Protein AF-A0A662DEP0-F1 (afdb_monomer_lite)

Foldseek 3Di:
DFLLVLFDPVLSVVCVVPDVDQAPLLRVLSVQVSVVHDDDRDDDPPRCNVCSVVSVVVRCVVPDDQDPPVPRPRDDDDDPDPVVVVVNVVPD

Secondary structure (DSSP, 8-state):
--GGGGS-HHHHHHHHHH-SS--HHHHHHHHHHHTT--------TTS-HHHHHHHHHHHHHHHSPPPPGGG--------S-HHHHHHHHHH-

Structure (mmCIF, N/CA/C/O backbone):
data_AF-A0A662DEP0-F1
#
_entry.id   AF-A0A662DEP0-F1
#
loop_
_atom_site.group_PDB
_atom_site.id
_atom_site.type_symbol
_atom_site.label_atom_id
_atom_site.label_alt_id
_atom_site.label_comp_id
_atom_site.label_asym_id
_atom_site.label_entity_id
_atom_site.label_seq_id
_atom_site.pdbx_PDB_ins_code
_atom_site.Cartn_x
_atom_site.Cartn_y
_atom_site.Cartn_z
_atom_site.occupancy
_atom_site.B_iso_or_equiv
_atom_site.auth_seq_id
_atom_site.auth_comp_id
_atom_site.auth_asym_id
_atom_site.auth_atom_id
_atom_site.pdbx_PDB_model_num
ATOM 1 N N . MET A 1 1 ? -4.561 -19.474 0.019 1.00 64.56 1 MET A N 1
ATOM 2 C CA . MET A 1 1 ? -5.306 -18.253 0.384 1.00 64.56 1 MET A CA 1
ATOM 3 C C . MET A 1 1 ? -4.537 -17.086 -0.183 1.00 64.56 1 MET A C 1
ATOM 5 O O . MET A 1 1 ? -3.319 -17.077 -0.028 1.00 64.56 1 MET A O 1
ATOM 9 N N . SER A 1 2 ? -5.205 -16.186 -0.897 1.00 85.69 2 SER A N 1
ATOM 10 C CA . SER A 1 2 ? -4.541 -14.984 -1.402 1.00 85.69 2 SER A CA 1
ATOM 11 C C . SER A 1 2 ? -4.323 -14.017 -0.243 1.00 85.69 2 SER A C 1
ATOM 13 O O . SER A 1 2 ? -5.129 -13.954 0.680 1.00 85.69 2 SER A O 1
ATOM 15 N N . GLY A 1 3 ? -3.252 -13.231 -0.287 1.00 87.94 3 GLY A N 1
ATOM 16 C CA . GLY A 1 3 ? -3.036 -12.120 0.630 1.00 87.94 3 GLY A CA 1
ATOM 17 C C . GLY A 1 3 ? -4.203 -11.121 0.645 1.00 87.94 3 GLY A C 1
ATOM 18 O O . GLY A 1 3 ? -4.461 -10.525 1.688 1.00 87.94 3 GLY A O 1
ATOM 19 N N . LEU A 1 4 ? -4.962 -10.995 -0.458 1.00 93.00 4 LEU A N 1
ATOM 20 C CA . LEU A 1 4 ? -6.172 -10.159 -0.526 1.00 93.00 4 LEU A CA 1
ATOM 21 C C . LEU A 1 4 ? -7.274 -10.590 0.452 1.00 93.00 4 LEU A C 1
ATOM 23 O O . LEU A 1 4 ? -8.048 -9.741 0.890 1.00 93.00 4 LEU A O 1
ATOM 27 N N . ASP A 1 5 ? -7.314 -11.866 0.843 1.00 92.81 5 ASP A N 1
ATOM 28 C CA . ASP A 1 5 ? -8.335 -12.408 1.749 1.00 92.81 5 ASP A CA 1
ATOM 29 C C . ASP A 1 5 ? -8.243 -11.798 3.167 1.00 92.81 5 ASP A C 1
ATOM 31 O O . ASP A 1 5 ? -9.165 -11.930 3.970 1.00 92.81 5 ASP A O 1
ATOM 35 N N . HIS A 1 6 ? -7.139 -11.112 3.492 1.00 93.88 6 HIS A N 1
ATOM 36 C CA . HIS A 1 6 ? -6.923 -10.449 4.783 1.00 93.88 6 HIS A CA 1
ATOM 37 C C . HIS A 1 6 ? -7.416 -8.993 4.843 1.00 93.88 6 HIS A C 1
ATOM 39 O O . HIS A 1 6 ? -7.431 -8.386 5.922 1.00 93.88 6 HIS A O 1
ATOM 45 N N . PHE A 1 7 ? -7.796 -8.414 3.705 1.00 96.12 7 PHE A N 1
ATOM 46 C CA . PHE A 1 7 ? -8.238 -7.025 3.604 1.00 96.12 7 PHE A CA 1
ATOM 47 C C . PHE A 1 7 ? -9.735 -6.888 3.869 1.00 96.12 7 PHE A C 1
ATOM 49 O O . PHE A 1 7 ? -10.492 -7.856 3.809 1.00 96.12 7 PHE A O 1
ATOM 56 N N . THR A 1 8 ? -10.194 -5.667 4.156 1.00 97.00 8 THR A N 1
ATOM 57 C CA . THR A 1 8 ? -11.637 -5.414 4.182 1.00 97.00 8 THR A CA 1
ATOM 58 C C . THR A 1 8 ? -12.252 -5.603 2.795 1.00 97.00 8 THR A C 1
ATOM 60 O O . THR A 1 8 ? -11.585 -5.445 1.769 1.00 97.00 8 THR A O 1
ATOM 63 N N . GLN A 1 9 ? -13.558 -5.881 2.755 1.00 96.94 9 GLN A N 1
ATOM 64 C CA . GLN A 1 9 ? -14.293 -6.052 1.500 1.00 96.94 9 GLN A CA 1
ATOM 65 C C . GLN A 1 9 ? -14.144 -4.842 0.567 1.00 96.94 9 GLN A C 1
ATOM 67 O O . GLN A 1 9 ? -13.997 -5.022 -0.638 1.00 96.94 9 GLN A O 1
ATOM 72 N N . ALA A 1 10 ? -14.163 -3.621 1.111 1.00 96.94 10 ALA A N 1
ATOM 73 C CA . ALA A 1 10 ? -14.028 -2.399 0.324 1.00 96.94 10 ALA A CA 1
ATOM 74 C C . ALA A 1 10 ? -12.665 -2.329 -0.380 1.00 96.94 10 ALA A C 1
ATOM 76 O O . ALA A 1 10 ? -12.602 -2.091 -1.585 1.00 96.94 10 ALA A O 1
ATOM 77 N N . THR A 1 11 ? -11.584 -2.606 0.351 1.00 97.25 11 THR A N 1
ATOM 78 C CA . THR A 1 11 ? -10.228 -2.597 -0.205 1.00 97.25 11 THR A CA 1
ATOM 79 C C . THR A 1 11 ? -10.020 -3.719 -1.221 1.00 97.25 11 THR A C 1
ATOM 81 O O . THR A 1 11 ? -9.465 -3.475 -2.291 1.00 97.25 11 THR A O 1
ATOM 84 N N . ALA A 1 12 ? -10.497 -4.934 -0.931 1.00 96.94 12 ALA A N 1
ATOM 85 C CA . ALA A 1 12 ? -10.393 -6.061 -1.856 1.00 96.94 12 ALA A CA 1
ATOM 86 C C . ALA A 1 12 ? -11.198 -5.821 -3.147 1.00 96.94 12 ALA A C 1
ATOM 88 O O . ALA A 1 12 ? -10.709 -6.094 -4.243 1.00 96.94 12 ALA A O 1
ATOM 89 N N . ALA A 1 13 ? -12.408 -5.260 -3.036 1.00 96.88 13 ALA A N 1
ATOM 90 C CA . ALA A 1 1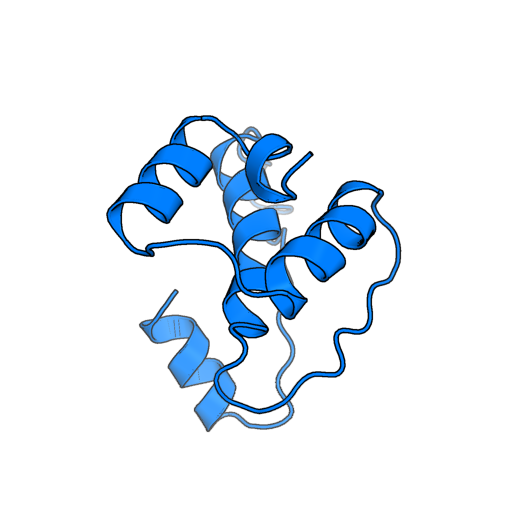3 ? -13.234 -4.901 -4.187 1.00 96.88 13 ALA A CA 1
ATOM 91 C C . ALA A 1 13 ? -12.579 -3.813 -5.046 1.00 96.88 13 ALA A C 1
ATOM 93 O O . ALA A 1 13 ? -12.541 -3.948 -6.267 1.00 96.88 13 ALA A O 1
ATOM 94 N N . TRP A 1 14 ? -12.021 -2.771 -4.420 1.00 97.06 14 TRP A N 1
ATOM 95 C CA . TRP A 1 14 ? -11.254 -1.749 -5.131 1.00 97.06 14 TRP A CA 1
ATOM 96 C C . TRP A 1 14 ? -10.056 -2.360 -5.865 1.00 97.06 14 TRP A C 1
ATOM 98 O O . TRP A 1 14 ? -9.880 -2.103 -7.052 1.00 97.06 14 TRP A O 1
ATOM 108 N N . PHE A 1 15 ? -9.272 -3.216 -5.200 1.00 97.25 15 PHE A N 1
ATOM 109 C CA . PHE A 1 15 ? -8.092 -3.824 -5.815 1.00 97.25 15 PHE A CA 1
ATOM 110 C C . PHE A 1 15 ? -8.464 -4.634 -7.061 1.00 97.25 15 PHE A C 1
ATOM 112 O O . PHE A 1 15 ? -7.869 -4.434 -8.116 1.00 97.25 15 PHE A O 1
ATOM 119 N N . ASN A 1 16 ? -9.484 -5.491 -6.959 1.00 96.62 16 ASN A N 1
ATOM 120 C CA . ASN A 1 16 ? -9.943 -6.335 -8.067 1.00 96.62 16 ASN A CA 1
ATOM 121 C C . ASN A 1 16 ? -10.598 -5.542 -9.212 1.00 96.62 16 ASN A C 1
ATOM 123 O O . ASN A 1 16 ? -10.705 -6.053 -10.322 1.00 96.62 16 ASN A O 1
ATOM 127 N N . ALA A 1 17 ? -11.055 -4.311 -8.962 1.00 97.62 17 ALA A N 1
ATOM 128 C CA . ALA A 1 17 ? -11.567 -3.426 -10.007 1.00 97.62 17 ALA A CA 1
ATOM 129 C C . ALA A 1 17 ? -10.447 -2.704 -10.777 1.00 97.62 17 ALA A C 1
ATOM 131 O O . ALA A 1 17 ? -10.668 -2.260 -11.902 1.00 97.62 17 ALA A O 1
ATOM 132 N N . VAL A 1 18 ? -9.265 -2.559 -10.170 1.00 96.56 18 VAL A N 1
ATOM 133 C CA . VAL A 1 18 ? -8.133 -1.802 -10.728 1.00 96.56 18 VAL A CA 1
ATOM 134 C C . VAL A 1 18 ? -7.054 -2.719 -11.313 1.00 96.56 18 VAL A C 1
ATOM 136 O O . VAL A 1 18 ? -6.396 -2.344 -12.282 1.00 96.56 18 VAL A O 1
ATOM 139 N N . PHE A 1 19 ? -6.864 -3.912 -10.748 1.00 95.44 19 PHE A N 1
ATOM 140 C CA . PHE A 1 19 ? -5.799 -4.843 -11.116 1.00 95.44 19 PHE A CA 1
ATOM 141 C C . PHE A 1 19 ? -6.348 -6.251 -11.357 1.00 95.44 19 PHE A C 1
ATOM 143 O O . PHE A 1 19 ? -7.212 -6.719 -10.621 1.00 95.44 19 PHE A O 1
ATOM 150 N N . ASP A 1 20 ? -5.763 -6.970 -12.320 1.00 94.62 20 ASP A N 1
ATOM 151 C CA . ASP A 1 20 ? -6.162 -8.350 -12.632 1.00 94.62 20 ASP A CA 1
ATOM 152 C C . ASP A 1 20 ? -5.908 -9.323 -11.469 1.00 94.62 20 ASP A C 1
ATOM 154 O O . ASP A 1 20 ? -6.694 -10.236 -11.222 1.00 94.62 20 ASP A O 1
ATOM 158 N N . ARG A 1 21 ? -4.759 -9.180 -10.790 1.00 94.88 21 ARG A N 1
ATOM 159 C CA . ARG A 1 21 ? -4.343 -10.019 -9.654 1.00 94.88 21 ARG A CA 1
ATOM 160 C C . ARG A 1 21 ? -3.165 -9.407 -8.887 1.00 94.88 21 ARG A C 1
ATOM 162 O O . ARG A 1 21 ? -2.381 -8.664 -9.483 1.00 94.88 21 ARG A O 1
ATOM 169 N N . PRO A 1 22 ? -2.969 -9.771 -7.606 1.00 96.38 22 PRO A N 1
ATOM 170 C CA . PRO A 1 22 ? -1.769 -9.413 -6.854 1.00 96.38 22 PRO A CA 1
ATOM 171 C C . PRO A 1 22 ? -0.484 -9.903 -7.519 1.00 96.38 22 PRO A C 1
ATOM 173 O O . PRO A 1 22 ? -0.423 -11.011 -8.062 1.00 96.38 22 PRO A O 1
ATOM 176 N N . THR A 1 23 ? 0.578 -9.104 -7.431 1.00 96.44 23 THR A N 1
ATOM 177 C CA . THR A 1 23 ? 1.925 -9.575 -7.770 1.00 96.44 23 THR A CA 1
ATOM 178 C C . THR A 1 23 ? 2.447 -10.528 -6.685 1.00 96.44 23 THR A C 1
ATOM 180 O O . THR A 1 23 ? 2.009 -10.451 -5.535 1.00 96.44 23 THR A O 1
ATOM 183 N N . PRO A 1 24 ? 3.449 -11.378 -6.979 1.00 95.50 24 PRO A N 1
ATOM 184 C CA . PRO A 1 24 ? 4.063 -12.226 -5.954 1.00 95.50 24 PRO A CA 1
ATOM 185 C C . PRO A 1 24 ? 4.634 -11.435 -4.767 1.00 95.50 24 PRO A C 1
ATOM 187 O O . PRO A 1 24 ? 4.542 -11.885 -3.631 1.00 95.50 24 PRO A O 1
ATOM 190 N N . ALA A 1 25 ? 5.191 -10.243 -5.018 1.00 96.19 25 ALA A N 1
ATOM 191 C CA . ALA A 1 25 ? 5.741 -9.384 -3.969 1.00 96.19 25 ALA A CA 1
ATOM 192 C C . ALA A 1 25 ? 4.649 -8.796 -3.060 1.00 96.19 25 ALA A C 1
ATOM 194 O O . ALA A 1 25 ? 4.886 -8.604 -1.870 1.00 96.19 25 ALA A O 1
ATOM 195 N N . GLN A 1 26 ? 3.468 -8.513 -3.615 1.00 96.88 26 GLN A N 1
ATOM 196 C CA . GLN A 1 26 ? 2.302 -8.080 -2.849 1.00 96.88 26 GLN A CA 1
ATOM 197 C C . GLN A 1 26 ? 1.744 -9.225 -2.008 1.00 96.88 26 GLN A C 1
ATOM 199 O O . GLN A 1 26 ? 1.652 -9.082 -0.796 1.00 96.88 26 GLN A O 1
ATOM 204 N N . ASP A 1 27 ? 1.451 -10.369 -2.631 1.00 95.81 27 ASP A N 1
ATOM 205 C CA . ASP A 1 27 ? 0.831 -11.520 -1.966 1.00 95.81 27 ASP A CA 1
ATOM 206 C C . ASP A 1 27 ? 1.686 -12.023 -0.787 1.00 95.81 27 ASP A C 1
ATOM 208 O O . ASP A 1 27 ? 1.204 -12.103 0.342 1.00 95.81 27 ASP A O 1
ATOM 212 N N . GLN A 1 28 ? 2.989 -12.234 -1.019 1.00 94.19 28 GLN A N 1
ATOM 213 C CA . GLN A 1 28 ? 3.933 -12.661 0.023 1.00 94.19 28 GLN A CA 1
ATOM 214 C C . GLN A 1 28 ? 4.162 -11.578 1.082 1.00 94.19 28 GLN A C 1
ATOM 216 O O . GLN A 1 28 ? 4.244 -11.876 2.274 1.00 94.19 28 GLN A O 1
ATOM 221 N N . GLY A 1 29 ? 4.264 -10.313 0.658 1.00 96.06 29 GLY A N 1
ATOM 222 C CA . GLY A 1 29 ? 4.432 -9.189 1.574 1.00 96.06 29 GLY A CA 1
ATOM 223 C C . GLY A 1 29 ? 3.252 -9.065 2.534 1.00 96.06 29 GLY A C 1
ATOM 224 O O . GLY A 1 29 ? 3.450 -8.892 3.733 1.00 96.06 29 GLY A O 1
ATOM 225 N N . TRP A 1 30 ? 2.025 -9.213 2.035 1.00 96.94 30 TRP A N 1
ATOM 226 C CA . TRP A 1 30 ? 0.818 -9.099 2.847 1.00 96.94 30 TRP A CA 1
ATOM 227 C C . TRP A 1 30 ? 0.694 -10.194 3.895 1.00 96.94 30 TRP A C 1
ATOM 229 O O . TRP A 1 30 ? 0.305 -9.871 5.012 1.00 96.94 30 TRP A O 1
ATOM 239 N N . HIS A 1 31 ? 1.075 -11.444 3.612 1.00 94.31 31 HIS A N 1
ATOM 240 C CA . HIS A 1 31 ? 1.055 -12.492 4.643 1.00 94.31 31 HIS A CA 1
ATOM 241 C C . HIS A 1 31 ? 1.909 -12.117 5.864 1.00 94.31 31 HIS A C 1
ATOM 243 O O . HIS A 1 31 ? 1.446 -12.264 6.993 1.00 94.31 31 HIS A O 1
ATOM 249 N N . SER A 1 32 ? 3.109 -11.564 5.652 1.00 94.94 32 SER A N 1
ATOM 250 C CA . SER A 1 32 ? 3.992 -11.130 6.748 1.00 94.94 32 SER A CA 1
ATOM 251 C C . SER A 1 32 ? 3.508 -9.835 7.418 1.00 94.94 32 SER A C 1
ATOM 253 O O . SER A 1 32 ? 3.455 -9.739 8.645 1.00 94.94 32 SER A O 1
ATOM 255 N N . ILE A 1 33 ? 3.059 -8.855 6.629 1.00 95.75 33 ILE A N 1
ATOM 256 C CA . ILE A 1 33 ? 2.574 -7.566 7.143 1.00 95.75 33 ILE A CA 1
ATOM 257 C C . ILE A 1 33 ? 1.298 -7.739 7.989 1.00 95.75 33 ILE A C 1
ATOM 259 O O . ILE A 1 33 ? 1.162 -7.109 9.040 1.00 95.75 33 ILE A O 1
ATOM 263 N N . VAL A 1 34 ? 0.365 -8.597 7.563 1.00 93.62 34 VAL A N 1
ATOM 264 C CA . VAL A 1 34 ? -0.886 -8.892 8.288 1.00 93.62 34 VAL A CA 1
ATOM 265 C C . VAL A 1 34 ? -0.596 -9.547 9.637 1.00 93.62 34 VAL A C 1
ATOM 267 O O . VAL A 1 34 ? -1.245 -9.213 10.631 1.00 93.62 34 VAL A O 1
ATOM 270 N N . ALA A 1 35 ? 0.413 -10.422 9.689 1.00 93.12 35 ALA A N 1
ATOM 271 C CA . ALA A 1 35 ? 0.904 -11.029 10.925 1.00 93.12 35 ALA A CA 1
ATOM 272 C C . ALA A 1 35 ? 1.569 -10.015 11.879 1.00 93.12 35 ALA A C 1
ATOM 274 O O . ALA A 1 35 ? 1.833 -10.344 13.032 1.00 93.12 35 ALA A O 1
ATOM 275 N N . ARG A 1 36 ? 1.742 -8.759 11.435 1.00 93.19 36 ARG A N 1
ATOM 276 C CA . ARG A 1 36 ? 2.414 -7.656 12.141 1.00 93.19 36 ARG A CA 1
ATOM 277 C C . ARG A 1 36 ? 3.917 -7.865 12.322 1.00 93.19 36 ARG A C 1
ATOM 279 O O . ARG A 1 36 ? 4.513 -7.257 13.211 1.00 93.19 36 ARG A O 1
ATOM 286 N N . ASP A 1 37 ? 4.528 -8.651 11.445 1.00 96.31 37 ASP A N 1
ATOM 287 C CA . ASP A 1 37 ? 5.971 -8.845 11.430 1.00 96.31 37 ASP A CA 1
ATOM 288 C C . ASP A 1 37 ? 6.691 -7.690 10.721 1.00 96.31 37 ASP A C 1
ATOM 290 O O . ASP A 1 37 ? 6.188 -7.076 9.770 1.00 96.31 37 ASP A O 1
ATOM 294 N N . HIS A 1 38 ? 7.928 -7.415 11.141 1.00 96.88 38 HIS A N 1
ATOM 295 C CA . HIS A 1 38 ? 8.816 -6.531 10.391 1.00 96.88 38 HIS A CA 1
ATOM 296 C C . HIS A 1 38 ? 9.144 -7.159 9.033 1.00 96.88 38 HIS A C 1
ATOM 298 O O . HIS A 1 38 ? 9.838 -8.169 8.954 1.00 96.88 38 HIS A O 1
ATOM 304 N N . THR A 1 39 ? 8.656 -6.540 7.959 1.00 96.75 39 THR A N 1
ATOM 305 C CA . THR A 1 39 ? 8.725 -7.110 6.610 1.00 96.75 39 THR A CA 1
ATOM 306 C C . THR A 1 39 ? 9.684 -6.319 5.720 1.00 96.75 39 THR A C 1
ATOM 308 O O . THR A 1 39 ? 9.506 -5.117 5.520 1.00 96.75 39 THR A O 1
ATOM 311 N N . LEU A 1 40 ? 10.666 -7.001 5.122 1.00 96.88 40 LEU A N 1
ATOM 312 C CA . LEU A 1 40 ? 11.509 -6.463 4.050 1.00 96.88 40 LEU A CA 1
ATOM 313 C C . LEU A 1 40 ? 11.091 -7.074 2.708 1.00 96.88 40 LEU A C 1
ATOM 315 O O . LEU A 1 40 ? 11.276 -8.267 2.482 1.00 96.88 40 LEU A O 1
ATOM 319 N N . ILE A 1 41 ? 10.580 -6.251 1.791 1.00 95.44 41 ILE A N 1
ATOM 320 C CA . ILE A 1 41 ? 10.207 -6.699 0.443 1.00 95.44 41 ILE A CA 1
ATOM 321 C C . ILE A 1 41 ? 11.348 -6.399 -0.532 1.00 95.44 41 ILE A C 1
ATOM 323 O O . ILE A 1 41 ? 11.521 -5.263 -0.982 1.00 95.44 41 ILE A O 1
ATOM 327 N N . HIS A 1 42 ? 12.101 -7.433 -0.901 1.00 96.31 42 HIS A N 1
ATOM 328 C CA . HIS A 1 42 ? 13.141 -7.353 -1.924 1.00 96.31 42 HIS A CA 1
ATOM 329 C C . HIS A 1 42 ? 12.619 -7.886 -3.266 1.00 96.31 42 HIS A C 1
ATOM 331 O O . HIS A 1 42 ? 12.532 -9.090 -3.484 1.00 96.31 42 HIS A O 1
ATOM 337 N N . ALA A 1 43 ? 12.250 -6.976 -4.170 1.00 95.75 43 ALA A N 1
ATOM 338 C CA . ALA A 1 43 ? 11.742 -7.310 -5.502 1.00 95.75 43 ALA A CA 1
ATOM 339 C C . ALA A 1 43 ? 12.129 -6.231 -6.534 1.00 95.75 43 ALA A C 1
ATOM 341 O O . ALA A 1 43 ? 12.364 -5.078 -6.141 1.00 95.75 43 ALA A O 1
ATOM 342 N N . PRO A 1 44 ? 12.149 -6.543 -7.844 1.00 96.44 44 PRO A N 1
ATOM 343 C CA . PRO A 1 44 ? 12.438 -5.573 -8.903 1.00 96.44 44 PRO A CA 1
ATOM 344 C C . PRO A 1 44 ? 11.511 -4.344 -8.908 1.00 96.44 44 PRO A C 1
ATOM 346 O O . PRO A 1 44 ? 10.448 -4.304 -8.270 1.00 96.44 44 PRO A O 1
ATOM 349 N N . THR A 1 45 ? 11.903 -3.295 -9.633 1.00 92.75 45 THR A N 1
ATOM 350 C CA . THR A 1 45 ? 10.990 -2.193 -9.986 1.00 92.75 45 THR A CA 1
ATOM 351 C C . THR A 1 45 ? 9.769 -2.738 -10.741 1.00 92.75 45 THR A C 1
ATOM 353 O O . THR A 1 45 ? 9.802 -3.836 -11.289 1.00 92.75 45 THR A O 1
ATOM 356 N N . GLY A 1 46 ? 8.632 -2.040 -10.668 1.00 92.25 46 GLY A N 1
ATOM 357 C CA . GLY A 1 46 ? 7.377 -2.513 -11.274 1.00 92.25 46 GLY A CA 1
ATOM 358 C C . GLY A 1 46 ? 6.692 -3.692 -10.562 1.00 92.25 46 GLY A C 1
ATOM 359 O O . GLY A 1 46 ? 5.572 -4.033 -10.909 1.00 92.25 46 GLY A O 1
ATOM 360 N N . SER A 1 47 ? 7.285 -4.278 -9.513 1.00 96.12 47 SER A N 1
ATOM 361 C CA . SER A 1 47 ? 6.676 -5.409 -8.780 1.00 96.12 47 SER A CA 1
ATOM 362 C C . SER A 1 47 ? 5.563 -5.011 -7.794 1.00 96.12 47 SER A C 1
ATOM 364 O O . SER A 1 47 ? 5.125 -5.838 -7.000 1.00 96.12 47 SER A O 1
ATOM 366 N N . GLY A 1 48 ? 5.129 -3.746 -7.777 1.00 94.56 48 GLY A N 1
ATOM 367 C CA . GLY A 1 48 ? 4.038 -3.294 -6.902 1.00 94.56 48 GLY A CA 1
ATOM 368 C C . GLY A 1 48 ? 4.386 -3.169 -5.410 1.00 94.56 48 GLY A C 1
ATOM 369 O O . GLY A 1 48 ? 3.474 -3.122 -4.589 1.00 94.56 48 GLY A O 1
ATOM 370 N N . LYS A 1 49 ? 5.678 -3.086 -5.045 1.00 95.75 49 LYS A N 1
ATOM 371 C CA . LYS A 1 49 ? 6.153 -2.993 -3.643 1.00 95.75 49 LYS A CA 1
ATOM 372 C C . LYS A 1 49 ? 5.518 -1.846 -2.849 1.00 95.75 49 LYS A C 1
ATOM 374 O O . LYS A 1 49 ? 5.219 -2.011 -1.673 1.00 95.75 49 LYS A O 1
ATOM 379 N N . THR A 1 50 ? 5.314 -0.694 -3.490 1.00 94.12 50 THR A N 1
ATOM 380 C CA . THR A 1 50 ? 4.679 0.471 -2.859 1.00 94.12 50 THR A CA 1
ATOM 381 C C . THR A 1 50 ? 3.274 0.117 -2.390 1.00 94.12 50 THR A C 1
ATOM 383 O O . THR A 1 50 ? 2.977 0.226 -1.206 1.00 94.12 50 THR A O 1
ATOM 386 N N . LEU A 1 51 ? 2.435 -0.404 -3.290 1.00 95.00 51 LEU A N 1
ATOM 387 C CA . LEU A 1 51 ? 1.081 -0.821 -2.940 1.00 95.00 51 LEU A CA 1
ATOM 388 C C . LEU A 1 51 ? 1.085 -1.994 -1.947 1.00 95.00 51 LEU A C 1
ATOM 390 O O . LEU A 1 51 ? 0.226 -2.040 -1.076 1.00 95.00 51 LEU A O 1
ATOM 394 N N . ALA A 1 52 ? 2.080 -2.890 -2.007 1.00 94.88 52 ALA A N 1
ATOM 395 C CA . ALA A 1 52 ? 2.236 -3.954 -1.014 1.00 94.88 52 ALA A CA 1
ATOM 396 C C . ALA A 1 52 ? 2.318 -3.390 0.420 1.00 94.88 52 ALA A C 1
ATOM 398 O O . ALA A 1 52 ? 1.592 -3.840 1.301 1.00 94.88 52 ALA A O 1
ATOM 399 N N . ALA A 1 53 ? 3.145 -2.362 0.637 1.00 92.94 53 ALA A N 1
ATOM 400 C CA . ALA A 1 53 ? 3.281 -1.717 1.942 1.00 92.94 53 ALA A CA 1
ATOM 401 C C . ALA A 1 53 ? 2.075 -0.826 2.298 1.00 92.94 53 ALA A C 1
ATOM 403 O O . ALA A 1 53 ? 1.545 -0.905 3.407 1.00 92.94 53 ALA A O 1
ATOM 404 N N . PHE A 1 54 ? 1.632 0.023 1.366 1.00 95.44 54 PHE A N 1
ATOM 405 C CA . PHE A 1 54 ? 0.625 1.047 1.651 1.00 95.44 54 PHE A CA 1
ATOM 406 C C . PHE A 1 54 ? -0.798 0.509 1.741 1.00 95.44 54 PHE A C 1
ATOM 408 O O . PHE A 1 54 ? -1.552 0.994 2.580 1.00 95.44 54 PHE A O 1
ATOM 415 N N . LEU A 1 55 ? -1.180 -0.485 0.933 1.00 96.25 55 LEU A N 1
ATOM 416 C CA . LEU A 1 55 ? -2.571 -0.939 0.879 1.00 96.25 55 LEU A CA 1
ATOM 417 C C . LEU A 1 55 ? -3.049 -1.455 2.237 1.00 96.25 55 LEU A C 1
ATOM 419 O O . LEU A 1 55 ? -4.157 -1.139 2.658 1.00 96.25 55 LEU A O 1
ATOM 423 N N . TRP A 1 56 ? -2.197 -2.196 2.954 1.00 95.38 56 TRP A N 1
ATOM 424 C CA . TRP A 1 56 ? -2.526 -2.668 4.301 1.00 95.38 56 TRP A CA 1
ATOM 425 C C . TRP A 1 56 ? -2.717 -1.505 5.268 1.00 95.38 56 TRP A C 1
ATOM 427 O O . TRP A 1 56 ? -3.678 -1.459 6.034 1.00 95.38 56 TRP A O 1
ATOM 437 N N . ALA A 1 57 ? -1.808 -0.538 5.214 1.00 94.44 57 ALA A N 1
ATOM 438 C CA . ALA A 1 57 ? -1.843 0.607 6.096 1.00 94.44 57 ALA A CA 1
ATOM 439 C C . ALA A 1 57 ? -3.104 1.459 5.840 1.00 94.44 57 ALA A C 1
ATOM 441 O O . ALA A 1 57 ? -3.812 1.793 6.788 1.00 94.44 57 ALA A O 1
ATOM 442 N N . LEU A 1 58 ? -3.444 1.720 4.573 1.00 94.69 58 LEU A N 1
ATOM 443 C CA . LEU A 1 58 ? -4.666 2.417 4.159 1.00 94.69 58 LEU A CA 1
ATOM 444 C C . LEU A 1 58 ? -5.936 1.670 4.577 1.00 94.69 58 LEU A C 1
ATOM 446 O O . LEU A 1 58 ? -6.847 2.279 5.135 1.00 94.69 58 LEU A O 1
ATOM 450 N N . ASP A 1 59 ? -5.980 0.354 4.380 1.00 96.12 59 ASP A N 1
ATOM 451 C CA . ASP A 1 59 ? -7.105 -0.481 4.796 1.00 96.12 59 ASP A CA 1
ATOM 452 C C . ASP A 1 59 ? -7.358 -0.373 6.307 1.00 96.12 59 ASP A C 1
ATOM 454 O O . ASP A 1 59 ? -8.494 -0.184 6.750 1.00 96.12 59 ASP A O 1
ATOM 458 N N . ARG A 1 60 ? -6.293 -0.400 7.120 1.00 94.06 60 ARG A N 1
ATOM 459 C CA . ARG A 1 60 ? -6.395 -0.183 8.570 1.00 94.06 60 ARG A CA 1
ATOM 460 C C . ARG A 1 60 ? -6.805 1.247 8.920 1.00 94.06 60 ARG A C 1
ATOM 462 O O . ARG A 1 60 ? -7.587 1.424 9.854 1.00 94.06 60 ARG A O 1
ATOM 469 N N . LEU A 1 61 ? -6.332 2.262 8.188 1.00 93.69 61 LEU A N 1
ATOM 470 C CA . LEU A 1 61 ? -6.759 3.650 8.398 1.00 93.69 61 LEU A CA 1
ATOM 471 C C . LEU A 1 61 ? -8.252 3.847 8.135 1.00 93.69 61 LEU A C 1
ATOM 473 O O . LEU A 1 61 ? -8.884 4.588 8.890 1.00 93.69 61 LEU A O 1
ATOM 477 N N . ALA A 1 62 ? -8.773 3.226 7.075 1.00 93.25 62 ALA A N 1
ATOM 478 C CA . ALA A 1 62 ? -10.157 3.351 6.631 1.00 93.25 62 ALA A CA 1
ATOM 479 C C . ALA A 1 62 ? -11.133 2.549 7.507 1.00 93.25 62 ALA A C 1
ATOM 481 O O . ALA A 1 62 ? -12.262 2.979 7.723 1.00 93.25 62 ALA A O 1
ATOM 482 N N . SER A 1 63 ? -10.698 1.398 8.029 1.00 93.44 63 SER A N 1
ATOM 483 C CA . SER A 1 63 ? -11.532 0.504 8.846 1.00 93.44 63 SER A CA 1
ATOM 484 C C . SER A 1 63 ? -11.472 0.776 10.352 1.00 93.44 63 SER A C 1
ATOM 486 O O . SER A 1 63 ? -12.351 0.328 11.087 1.00 93.44 63 SER A O 1
ATOM 488 N N . SER A 1 64 ? -10.459 1.507 10.830 1.00 90.50 64 SER A N 1
ATOM 489 C CA . SER A 1 64 ? -10.310 1.828 12.254 1.00 90.50 64 SER A CA 1
ATOM 490 C C . SER A 1 64 ? -10.858 3.218 12.579 1.00 90.50 64 SER A C 1
ATOM 492 O O . SER A 1 64 ? -10.597 4.160 11.822 1.00 90.50 64 SER A O 1
ATOM 494 N N . PRO A 1 65 ? -11.525 3.397 13.736 1.00 91.06 65 PRO A N 1
ATOM 495 C CA . PRO A 1 65 ? -12.011 4.702 14.163 1.00 91.06 65 PRO A CA 1
ATOM 496 C C . PRO A 1 65 ? -10.879 5.732 14.205 1.00 91.06 65 PRO A C 1
ATOM 498 O O . PRO A 1 65 ? -9.723 5.424 14.518 1.00 91.06 65 PRO A O 1
ATOM 501 N N . SER A 1 66 ? -11.219 6.974 13.863 1.00 90.19 66 SER A N 1
ATOM 502 C CA . SER A 1 66 ? -10.254 8.066 13.869 1.00 90.19 66 SER A CA 1
ATOM 503 C C . SER A 1 66 ? -9.857 8.395 15.317 1.00 90.19 66 SER A C 1
ATOM 505 O O . SER A 1 66 ? -10.741 8.650 16.136 1.00 90.19 66 SER A O 1
ATOM 507 N N . PRO A 1 67 ? -8.555 8.409 15.656 1.00 90.88 67 PRO A N 1
ATOM 508 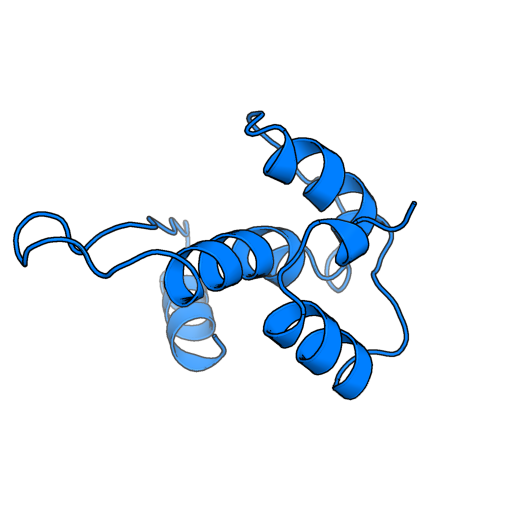C CA . PRO A 1 67 ? -8.106 8.755 17.000 1.00 90.88 67 PRO A CA 1
ATOM 509 C C . PRO A 1 67 ? -8.248 10.269 17.265 1.00 90.88 67 PRO A C 1
ATOM 511 O O . PRO A 1 67 ? -8.438 11.043 16.317 1.00 90.88 67 PRO A O 1
ATOM 514 N N . PRO A 1 68 ? -8.119 10.714 18.532 1.00 92.56 68 PRO A N 1
ATOM 515 C CA . PRO A 1 68 ? -8.076 12.133 18.889 1.00 92.56 68 PRO A CA 1
ATOM 516 C C . PRO A 1 68 ? -6.962 12.891 18.154 1.00 92.56 68 PRO A C 1
A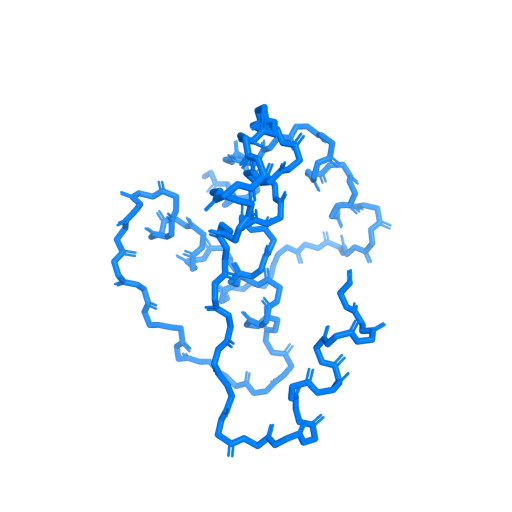TOM 518 O O . PRO A 1 68 ? -5.944 12.305 17.781 1.00 92.56 68 PRO A O 1
ATOM 521 N N . ASP A 1 69 ? -7.105 14.213 18.014 1.00 88.12 69 ASP A N 1
ATOM 522 C CA . ASP A 1 69 ? -6.231 15.050 17.172 1.00 88.12 69 ASP A CA 1
ATOM 523 C C . ASP A 1 69 ? -4.729 14.862 17.430 1.00 88.12 69 ASP A C 1
ATOM 525 O O . ASP A 1 69 ? -3.942 14.748 16.490 1.00 88.12 69 ASP A O 1
ATOM 529 N N . ARG A 1 70 ? -4.326 14.730 18.699 1.00 88.81 70 ARG A N 1
ATOM 530 C CA . ARG A 1 70 ? -2.917 14.545 19.098 1.00 88.81 70 ARG A CA 1
ATOM 531 C C . ARG A 1 70 ? -2.313 13.191 18.689 1.00 88.81 70 ARG A C 1
ATOM 533 O O . ARG A 1 70 ? -1.114 13.003 18.857 1.00 88.81 70 ARG A O 1
ATOM 540 N N . GLN A 1 71 ? -3.118 12.255 18.187 1.00 88.44 71 GLN A N 1
ATOM 541 C CA . GLN A 1 71 ? -2.729 10.886 17.817 1.00 88.44 71 GLN A CA 1
ATOM 542 C C . GLN A 1 71 ? -3.092 10.553 16.357 1.00 88.44 71 GLN A C 1
ATOM 544 O O . GLN A 1 71 ? -3.121 9.387 15.969 1.00 88.44 71 GLN A O 1
ATOM 549 N N . ARG A 1 72 ? -3.379 11.566 15.524 1.00 89.44 72 ARG A N 1
ATOM 550 C CA . ARG A 1 72 ? -3.803 11.362 14.126 1.00 89.44 72 ARG A CA 1
ATOM 551 C C . ARG A 1 72 ? -2.732 10.768 13.215 1.00 89.44 72 ARG A C 1
ATOM 553 O O . ARG A 1 72 ? -3.087 10.099 12.245 1.00 89.44 72 ARG A O 1
ATOM 560 N N . CYS A 1 73 ? -1.447 10.990 13.501 1.00 92.44 73 CYS A N 1
ATOM 561 C CA . CYS A 1 73 ? -0.367 10.376 12.730 1.00 92.44 73 CYS A CA 1
ATOM 562 C C . CYS A 1 73 ? -0.302 8.873 13.044 1.00 92.44 73 CYS A C 1
ATOM 564 O O . CYS A 1 73 ? 0.126 8.480 14.126 1.00 92.44 73 CYS A O 1
ATOM 566 N N . ARG A 1 74 ? -0.768 8.046 12.101 1.00 92.38 74 ARG A N 1
ATOM 567 C CA . ARG A 1 74 ? -0.869 6.581 12.242 1.00 92.38 74 ARG A CA 1
ATOM 568 C C . ARG A 1 74 ? 0.098 5.807 11.333 1.00 92.38 74 ARG A C 1
ATOM 570 O O . ARG A 1 74 ? 0.327 4.628 11.571 1.00 92.38 74 ARG A O 1
ATOM 577 N N . ILE A 1 75 ? 0.657 6.452 10.307 1.00 93.50 75 ILE A N 1
ATOM 578 C CA . ILE A 1 75 ? 1.622 5.868 9.364 1.00 93.50 75 ILE A CA 1
ATOM 579 C C . ILE A 1 75 ? 2.739 6.887 9.144 1.00 93.50 75 ILE A C 1
ATOM 581 O O . ILE A 1 75 ? 2.454 8.051 8.871 1.00 93.50 75 ILE A O 1
ATOM 585 N N . LEU A 1 76 ? 3.994 6.440 9.218 1.00 94.31 76 LEU A N 1
ATOM 586 C CA . LEU A 1 76 ? 5.164 7.230 8.844 1.00 94.31 76 LEU A CA 1
ATOM 587 C C . LEU A 1 76 ? 5.850 6.576 7.645 1.00 94.31 76 LEU A C 1
ATOM 589 O O . LEU A 1 76 ? 6.412 5.488 7.758 1.00 94.31 76 LEU A O 1
ATOM 593 N N . TYR A 1 77 ? 5.815 7.259 6.507 1.00 95.31 77 TYR A N 1
ATOM 594 C CA . TYR A 1 77 ? 6.609 6.907 5.339 1.00 95.31 77 TYR A CA 1
ATOM 595 C C . TYR A 1 77 ? 7.909 7.713 5.343 1.00 95.31 77 TYR A C 1
ATOM 597 O O . TYR A 1 77 ? 7.887 8.934 5.497 1.00 95.31 77 TYR A O 1
ATOM 605 N N . VAL A 1 78 ? 9.041 7.032 5.165 1.00 96.12 78 VAL A N 1
ATOM 606 C CA . VAL A 1 78 ? 10.364 7.660 5.103 1.00 96.12 78 VAL A CA 1
ATOM 607 C C . VAL A 1 78 ? 10.981 7.356 3.749 1.00 96.12 78 VAL A C 1
ATOM 609 O O . VAL A 1 78 ? 11.122 6.197 3.365 1.00 96.12 78 VAL A O 1
ATOM 612 N N . SER A 1 79 ? 11.376 8.409 3.038 1.00 95.31 79 SER A N 1
ATOM 613 C CA . SER A 1 79 ? 12.086 8.310 1.768 1.00 95.31 79 SER A CA 1
ATOM 614 C C . SER A 1 79 ? 13.459 8.969 1.885 1.00 95.31 79 SER A C 1
ATOM 616 O O . SER A 1 79 ? 13.551 10.071 2.430 1.00 95.31 79 SER A O 1
ATOM 618 N N . PRO A 1 80 ? 14.521 8.369 1.317 1.00 95.81 80 PRO A N 1
ATOM 619 C CA . PRO A 1 80 ? 15.816 9.034 1.202 1.00 95.81 80 PRO A CA 1
ATOM 620 C C . PRO A 1 80 ? 15.804 10.178 0.169 1.00 95.81 80 PRO A C 1
ATOM 622 O O . PRO A 1 80 ? 16.730 10.983 0.134 1.00 95.81 80 PRO A O 1
ATOM 625 N N . LEU A 1 81 ? 14.770 10.265 -0.680 1.00 96.88 81 LEU A N 1
ATOM 626 C CA . LEU A 1 81 ? 14.645 11.254 -1.750 1.00 96.88 81 LEU A CA 1
ATOM 627 C C . LEU A 1 81 ? 13.363 12.078 -1.601 1.00 96.88 81 LEU A C 1
ATOM 629 O O . LEU A 1 81 ? 12.260 11.528 -1.581 1.00 96.88 81 LEU A O 1
ATOM 633 N N . LYS A 1 82 ? 13.499 13.411 -1.612 1.00 96.50 82 LYS A N 1
ATOM 634 C CA . LYS A 1 82 ? 12.354 14.341 -1.604 1.00 96.50 82 LYS A CA 1
ATOM 635 C C . LYS A 1 82 ? 11.405 14.094 -2.777 1.00 96.50 82 LYS A C 1
ATOM 637 O O . LYS A 1 82 ? 10.203 14.050 -2.575 1.00 96.50 82 LYS A O 1
ATOM 642 N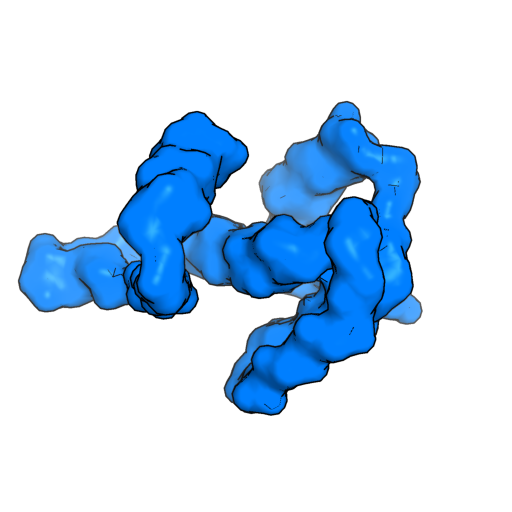 N . ALA A 1 83 ? 11.944 13.886 -3.981 1.00 96.25 83 ALA A N 1
ATOM 643 C CA . ALA A 1 83 ? 11.138 13.638 -5.179 1.00 96.25 83 ALA A CA 1
ATOM 644 C C . ALA A 1 83 ? 10.222 12.415 -5.022 1.00 96.25 83 ALA A C 1
ATOM 646 O O . ALA A 1 83 ? 9.061 12.470 -5.403 1.00 96.25 83 ALA A O 1
ATOM 647 N N . LEU A 1 84 ? 10.721 11.347 -4.394 1.00 92.75 84 LEU A N 1
ATOM 648 C CA . LEU A 1 84 ? 9.918 10.157 -4.135 1.00 92.75 84 LEU A CA 1
ATOM 649 C C . LEU A 1 84 ? 8.867 10.405 -3.042 1.00 92.75 84 LEU A C 1
ATOM 651 O O . LEU A 1 84 ? 7.760 9.900 -3.154 1.00 92.75 84 LEU A O 1
ATOM 655 N N . ALA A 1 85 ? 9.168 11.217 -2.023 1.00 93.69 85 ALA A N 1
ATOM 656 C CA . ALA A 1 85 ? 8.159 11.610 -1.036 1.00 93.69 85 ALA A CA 1
ATOM 657 C C . ALA A 1 85 ? 6.996 12.386 -1.681 1.00 93.69 85 ALA A C 1
ATOM 659 O O . ALA A 1 85 ? 5.842 12.073 -1.408 1.00 93.69 85 ALA A O 1
ATOM 660 N N . TYR A 1 86 ? 7.297 13.327 -2.581 1.00 94.81 86 TYR A N 1
ATOM 661 C CA . TYR A 1 86 ? 6.278 14.066 -3.335 1.00 94.81 86 TYR A CA 1
ATOM 662 C C . TYR A 1 86 ? 5.464 13.176 -4.279 1.00 94.81 86 TYR A C 1
ATOM 664 O O . TYR A 1 86 ? 4.258 13.359 -4.412 1.00 94.81 86 TYR A O 1
ATOM 672 N N . ASP A 1 87 ? 6.109 12.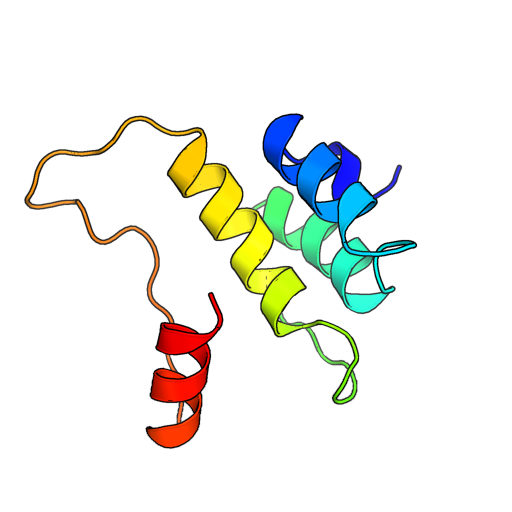214 -4.941 1.00 92.56 87 ASP A N 1
ATOM 673 C CA . ASP A 1 87 ? 5.413 11.269 -5.818 1.00 92.56 87 ASP A CA 1
ATOM 674 C C . ASP A 1 87 ? 4.403 10.414 -5.036 1.00 92.56 87 ASP A C 1
ATOM 676 O O . ASP A 1 87 ? 3.256 10.254 -5.447 1.00 92.56 87 ASP A O 1
ATOM 680 N N . ILE A 1 88 ? 4.808 9.939 -3.856 1.00 92.81 88 ILE A N 1
ATOM 681 C CA . ILE A 1 88 ? 3.953 9.184 -2.937 1.00 92.81 88 ILE A CA 1
ATOM 682 C C . ILE A 1 88 ? 2.793 10.036 -2.409 1.00 92.81 88 ILE A C 1
ATOM 684 O O . ILE A 1 88 ? 1.674 9.544 -2.368 1.00 92.81 88 ILE A O 1
ATOM 688 N N . GLU A 1 89 ? 3.020 11.304 -2.058 1.00 91.81 89 GLU A N 1
ATOM 689 C CA . GLU A 1 89 ? 1.956 12.223 -1.616 1.00 91.81 89 GLU A CA 1
ATOM 690 C C . GLU A 1 89 ? 0.888 12.466 -2.695 1.00 91.81 89 GLU A C 1
ATOM 692 O O . GLU A 1 89 ? -0.281 12.6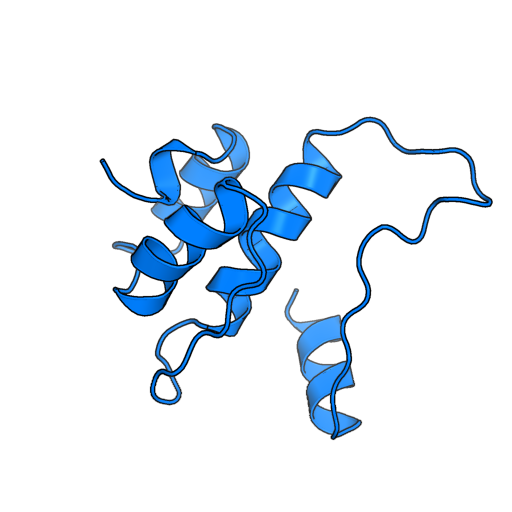54 -2.372 1.00 91.81 89 GLU A O 1
ATOM 697 N N . ARG A 1 90 ? 1.277 12.475 -3.974 1.00 92.38 90 ARG A N 1
ATOM 698 C CA . ARG A 1 90 ? 0.373 12.796 -5.086 1.00 92.38 90 ARG A CA 1
ATOM 699 C C . ARG A 1 90 ? -0.403 11.593 -5.623 1.00 92.38 90 ARG A C 1
ATOM 701 O O . ARG A 1 90 ? -1.491 11.781 -6.164 1.00 92.38 90 ARG A O 1
ATOM 708 N N . ASN A 1 91 ? 0.191 10.402 -5.566 1.00 87.50 91 ASN A N 1
ATOM 709 C CA . ASN A 1 91 ? -0.338 9.203 -6.223 1.00 87.50 91 ASN A CA 1
ATOM 710 C C . ASN A 1 91 ? -1.015 8.206 -5.264 1.00 87.50 91 ASN A C 1
ATOM 712 O O . ASN A 1 91 ? -1.597 7.233 -5.748 1.00 87.50 91 ASN A O 1
ATOM 716 N N . LEU A 1 92 ? -0.915 8.409 -3.945 1.00 84.25 92 LEU A N 1
ATOM 717 C CA . LEU A 1 92 ? -1.705 7.685 -2.936 1.00 84.25 92 LEU A CA 1
ATOM 718 C C . LEU A 1 92 ? -3.014 8.409 -2.630 1.00 84.25 92 LEU A C 1
ATOM 720 O O . LEU A 1 92 ? -3.997 7.684 -2.366 1.00 84.25 92 LEU A O 1
#

Radius of gyration: 13.78 Å; chains: 1; bounding box: 30×33×32 Å

Sequence (92 aa):
MSGLDHFTQATAAWFNAVFDRPTPAQDQGWHSIVARDHTLIHAPTGSGKTLAAFLWALDRLASSPSPPDRQRCRILYVSPLKALAYDIERNL

pLDDT: mean 93.9, std 4.11, range [64.56, 97.62]